Protein AF-A0A6B3HQE3-F1 (afdb_monomer)

Sequence (69 aa):
MNFLLLGPLSVRLNGREVHVSAPRQRVVMAALLLNANRVISVDRITEYVWDGAPPPSAAATVRTYVMRL

Secondary structure (DSSP, 8-state):
-EEE-SSS-EEEETTEEE----HHHHHHHHHHHHTTTS---HHHHHHHHHTT---TTHHHHHHHHHTT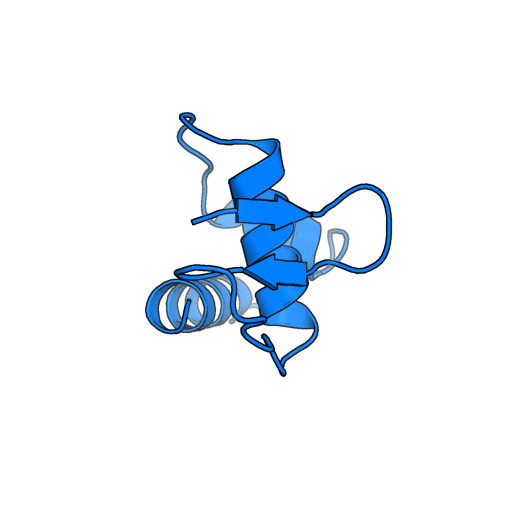-

Radius of gyration: 12.28 Å; Cα contacts (8 Å, |Δi|>4): 68; chains: 1; bounding box: 27×24×31 Å

Foldseek 3Di:
DDWDDPDPTWDDDPNDTDDPPDPLLSQLVVVCVVQDPDDDDLVNSQCRSPVNDHDPCSSVVSVVSVVVD

pLDDT: mean 89.7, std 3.57, range [75.0, 94.38]

Mean predicted aligned error: 3.8 Å

Solvent-accessible surface area (backbone atoms only — not comparable to full-atom values): 4314 Å² total; per-residue (Å²): 117,48,77,44,68,98,61,78,82,45,37,26,53,92,86,40,79,51,85,73,82,50,70,64,47,47,44,51,51,48,56,48,60,79,40,60,100,54,93,74,57,64,66,63,52,35,33,71,66,39,74,71,63,58,58,95,60,34,61,64,50,51,54,55,39,63,77,70,108

Structure (mmCIF, N/CA/C/O backbone):
data_AF-A0A6B3HQE3-F1
#
_entry.id   AF-A0A6B3HQE3-F1
#
loop_
_atom_site.group_PDB
_atom_site.id
_atom_site.type_symbol
_atom_site.label_atom_id
_atom_site.label_alt_id
_atom_site.label_comp_id
_atom_site.label_asym_id
_atom_site.label_entity_id
_atom_site.label_seq_id
_atom_site.pdbx_PDB_ins_code
_atom_site.Cartn_x
_atom_site.Cartn_y
_atom_site.Cartn_z
_atom_site.occupancy
_atom_site.B_iso_or_equiv
_atom_site.auth_seq_id
_atom_site.auth_comp_id
_atom_site.auth_asym_id
_atom_site.auth_atom_id
_atom_site.pdbx_PDB_model_num
ATOM 1 N N . MET A 1 1 ? -16.578 -1.616 9.401 1.00 84.06 1 MET A N 1
ATOM 2 C CA . MET A 1 1 ? -15.135 -1.416 9.153 1.00 84.06 1 MET A CA 1
ATOM 3 C C . MET A 1 1 ? -14.989 -0.047 8.527 1.00 84.06 1 MET A C 1
ATOM 5 O O . MET A 1 1 ? -15.707 0.220 7.574 1.00 84.06 1 MET A O 1
ATOM 9 N N . ASN A 1 2 ? -14.163 0.824 9.105 1.00 89.94 2 ASN A N 1
ATOM 10 C CA . ASN A 1 2 ? -14.069 2.231 8.709 1.00 89.94 2 ASN A CA 1
ATOM 11 C C . ASN A 1 2 ? -12.634 2.554 8.296 1.00 89.94 2 ASN A C 1
ATOM 13 O O . ASN A 1 2 ? -11.690 2.091 8.935 1.00 89.94 2 ASN A O 1
ATOM 17 N N . PHE A 1 3 ? -12.487 3.391 7.276 1.00 90.94 3 PHE A N 1
ATOM 18 C CA . PHE A 1 3 ? -11.197 3.847 6.776 1.00 90.94 3 PHE A CA 1
ATOM 19 C C . PHE A 1 3 ? -11.142 5.367 6.824 1.00 90.94 3 PHE A C 1
ATOM 21 O O . PHE A 1 3 ? -12.087 6.035 6.408 1.00 90.94 3 PHE A O 1
ATOM 28 N N . LEU A 1 4 ? -10.045 5.910 7.340 1.00 90.00 4 LEU A N 1
ATOM 29 C CA . LEU A 1 4 ? -9.811 7.344 7.427 1.00 90.00 4 LEU A CA 1
ATOM 30 C C . LEU A 1 4 ? -8.644 7.683 6.497 1.00 90.00 4 LEU A C 1
ATOM 32 O O . LEU A 1 4 ? -7.554 7.151 6.684 1.00 90.00 4 LEU A O 1
ATOM 36 N N . LEU A 1 5 ? -8.890 8.528 5.489 1.00 88.44 5 LEU A N 1
ATOM 37 C CA . LEU A 1 5 ? -7.887 8.933 4.487 1.00 88.44 5 LEU A CA 1
ATOM 38 C C . LEU A 1 5 ? -7.563 10.434 4.489 1.00 88.44 5 LEU A C 1
ATOM 40 O O . LEU A 1 5 ? -6.577 10.839 3.882 1.00 88.44 5 LEU A O 1
ATOM 44 N N . LEU A 1 6 ? -8.378 11.274 5.134 1.00 86.81 6 LEU A N 1
ATOM 45 C CA . LEU A 1 6 ? -8.178 12.731 5.183 1.00 86.81 6 LEU A CA 1
ATOM 46 C C . LEU A 1 6 ? -7.167 13.103 6.281 1.00 86.81 6 LEU A C 1
ATOM 48 O O . LEU A 1 6 ? -7.483 13.806 7.235 1.00 86.81 6 LEU A O 1
ATOM 52 N N . GLY A 1 7 ? -5.970 12.535 6.175 1.00 84.75 7 GLY A N 1
ATOM 53 C CA . GLY A 1 7 ? -4.935 12.506 7.202 1.00 84.75 7 GLY A CA 1
ATOM 54 C C . GLY A 1 7 ? -4.097 11.231 7.058 1.00 84.75 7 GLY A C 1
ATOM 55 O O . GLY A 1 7 ? -4.129 10.593 6.003 1.00 84.75 7 GLY A O 1
ATOM 56 N N . PRO A 1 8 ? -3.350 10.817 8.093 1.00 83.69 8 PRO A N 1
ATOM 57 C CA . PRO A 1 8 ? -2.700 9.512 8.095 1.00 83.69 8 PRO A CA 1
ATOM 58 C C . PRO A 1 8 ? -3.722 8.394 7.850 1.00 83.69 8 PRO A C 1
ATOM 60 O O . PRO A 1 8 ? -4.807 8.408 8.431 1.00 83.69 8 PRO A O 1
ATOM 63 N N . LEU A 1 9 ? -3.379 7.427 6.993 1.00 86.75 9 LEU A N 1
ATOM 64 C CA . LEU A 1 9 ? -4.258 6.290 6.722 1.00 86.75 9 LEU A CA 1
ATOM 65 C C . LEU A 1 9 ? -4.452 5.464 8.001 1.00 86.75 9 LEU A C 1
ATOM 67 O O . LEU A 1 9 ? -3.514 4.799 8.447 1.00 86.75 9 LEU A O 1
ATOM 71 N N . SER A 1 10 ? -5.683 5.442 8.513 1.00 88.00 10 SER A N 1
ATOM 72 C CA . SER A 1 10 ? -6.082 4.622 9.662 1.00 88.00 10 SER A CA 1
ATOM 73 C C . SER A 1 10 ? -7.231 3.689 9.296 1.00 88.00 10 SER A C 1
ATOM 75 O O . SER A 1 10 ? -8.194 4.075 8.626 1.00 88.00 10 SER A O 1
ATOM 77 N N . VAL A 1 11 ? -7.150 2.451 9.783 1.00 90.56 11 VAL A N 1
ATOM 78 C CA . VAL A 1 11 ? -8.186 1.425 9.625 1.00 90.56 11 VAL A CA 1
ATOM 79 C C . VAL A 1 11 ? -8.812 1.169 10.987 1.00 90.56 11 VAL A C 1
ATOM 81 O O . VAL A 1 11 ? -8.101 1.003 11.974 1.00 90.56 11 VAL A O 1
ATOM 84 N N . ARG A 1 12 ? -10.143 1.124 11.060 1.00 92.12 12 ARG A N 1
ATOM 85 C CA . ARG A 1 12 ? -10.871 0.759 12.279 1.00 92.12 12 ARG A CA 1
ATOM 86 C C . ARG A 1 12 ? -11.774 -0.443 12.039 1.00 92.12 12 ARG A C 1
ATOM 88 O O . ARG A 1 12 ? -12.699 -0.389 11.223 1.00 92.12 12 ARG A O 1
ATOM 95 N N . LEU A 1 13 ? -11.556 -1.505 12.806 1.00 90.81 13 LEU A N 1
ATOM 96 C CA . LEU A 1 13 ? -12.393 -2.701 12.824 1.00 90.81 13 LEU A CA 1
ATOM 97 C C . LEU A 1 13 ? -13.086 -2.794 14.183 1.00 90.81 13 LEU A C 1
ATOM 99 O O . LEU A 1 13 ? -12.430 -2.791 15.220 1.00 90.81 13 LEU A O 1
ATOM 103 N N . ASN A 1 14 ? -14.421 -2.832 14.186 1.00 91.62 14 ASN A N 1
ATOM 104 C CA . ASN A 1 14 ? -15.236 -2.868 15.409 1.00 91.62 14 ASN A CA 1
ATOM 105 C C . ASN A 1 14 ? -14.851 -1.775 16.429 1.00 91.62 14 ASN A C 1
ATOM 107 O O . ASN A 1 14 ? -14.762 -2.021 17.627 1.00 91.62 14 ASN A O 1
ATOM 111 N N . GLY A 1 15 ? -14.557 -0.567 15.933 1.00 88.31 15 GLY A N 1
ATOM 112 C CA . GLY A 1 15 ? -14.158 0.580 16.755 1.00 88.31 15 GLY A CA 1
ATOM 113 C C . GLY A 1 15 ? -12.695 0.588 17.217 1.00 88.31 15 GLY A C 1
ATOM 114 O O . GLY A 1 15 ? -12.252 1.605 17.741 1.00 88.31 15 GLY A O 1
ATOM 115 N N . ARG A 1 16 ? -11.922 -0.482 16.987 1.00 89.69 16 ARG A N 1
ATOM 116 C CA . ARG A 1 16 ? -10.491 -0.560 17.326 1.00 89.69 16 ARG A CA 1
ATOM 117 C C . ARG A 1 16 ? -9.617 -0.229 16.128 1.00 89.69 16 ARG A C 1
ATOM 119 O O . ARG A 1 16 ? -9.920 -0.645 15.012 1.00 89.69 16 ARG A O 1
ATOM 126 N N . GLU A 1 17 ? -8.534 0.503 16.362 1.00 88.06 17 GLU A N 1
ATOM 127 C CA . GLU A 1 17 ? -7.555 0.809 15.322 1.00 88.06 17 GLU A CA 1
ATOM 128 C C . GLU A 1 17 ? -6.739 -0.437 14.957 1.00 88.06 17 GLU A C 1
ATOM 130 O O . GLU A 1 17 ? -6.264 -1.167 15.826 1.00 88.06 17 GLU A O 1
ATOM 135 N N . VAL A 1 18 ? -6.604 -0.681 13.656 1.00 89.00 18 VAL A N 1
ATOM 136 C CA . VAL A 1 18 ? -5.800 -1.755 13.078 1.00 89.00 18 VAL A CA 1
ATOM 137 C C . VAL A 1 18 ? -4.634 -1.110 12.346 1.00 89.00 18 VAL A C 1
ATOM 139 O O . VAL A 1 18 ? -4.824 -0.310 11.427 1.00 89.00 18 VAL A O 1
ATOM 142 N N . HIS A 1 19 ? -3.418 -1.447 12.767 1.00 81.62 19 HIS A N 1
ATOM 143 C CA . HIS A 1 19 ? -2.218 -0.833 12.222 1.00 81.62 19 HIS A CA 1
ATOM 144 C C . HIS A 1 19 ? -1.717 -1.601 10.996 1.00 81.62 19 HIS A C 1
ATOM 146 O O . HIS A 1 19 ? -1.339 -2.767 11.088 1.00 81.62 19 HIS A O 1
ATOM 152 N N . VAL A 1 20 ? -1.667 -0.930 9.845 1.00 80.62 20 VAL A N 1
ATOM 153 C CA . VAL A 1 20 ? -1.044 -1.467 8.628 1.00 80.62 20 VAL A CA 1
ATOM 154 C C . VAL A 1 20 ? 0.415 -1.025 8.629 1.00 80.62 20 VAL A C 1
ATOM 156 O O . VAL A 1 20 ? 0.732 0.110 8.269 1.00 80.62 20 VAL A O 1
ATOM 159 N N . SER A 1 21 ? 1.306 -1.901 9.093 1.00 75.00 21 SER A N 1
ATOM 160 C CA . SER A 1 21 ? 2.703 -1.562 9.397 1.00 75.00 21 SER A CA 1
ATOM 161 C C . SER A 1 21 ? 3.537 -1.230 8.156 1.00 75.00 21 SER A C 1
ATOM 163 O O . SER A 1 21 ? 4.344 -0.298 8.195 1.00 75.00 21 SER A O 1
ATOM 165 N N . ALA A 1 22 ? 3.322 -1.914 7.028 1.00 83.38 22 ALA A N 1
ATOM 166 C CA . ALA A 1 22 ? 4.140 -1.704 5.838 1.00 83.38 22 ALA A CA 1
ATOM 167 C C . ALA A 1 22 ? 3.699 -0.452 5.043 1.00 83.38 22 ALA A C 1
ATOM 169 O O . ALA A 1 22 ? 2.558 -0.396 4.573 1.00 83.38 22 ALA A O 1
ATOM 170 N N . PRO A 1 23 ? 4.600 0.522 4.787 1.00 84.56 23 PRO A N 1
ATOM 171 C CA . PRO A 1 23 ? 4.273 1.740 4.040 1.00 84.56 23 PRO A CA 1
ATOM 172 C C . PRO A 1 23 ? 3.652 1.473 2.668 1.00 84.56 23 PRO A C 1
ATOM 174 O O . PRO A 1 23 ? 2.682 2.119 2.291 1.00 84.56 23 PRO A O 1
ATOM 177 N N . ARG A 1 24 ? 4.152 0.468 1.941 1.00 86.44 24 ARG A N 1
ATOM 178 C CA . ARG A 1 24 ? 3.625 0.125 0.613 1.00 86.44 24 ARG A CA 1
ATOM 179 C C . ARG A 1 24 ? 2.268 -0.574 0.655 1.00 86.44 24 ARG A C 1
ATOM 181 O O . ARG A 1 24 ? 1.459 -0.348 -0.235 1.00 86.44 24 ARG A O 1
ATOM 188 N N . GLN A 1 25 ? 1.977 -1.354 1.700 1.00 89.50 25 GLN A N 1
ATOM 189 C CA . GLN A 1 25 ? 0.632 -1.909 1.899 1.00 89.50 25 GLN A CA 1
ATOM 190 C C . GLN A 1 25 ? -0.387 -0.794 2.142 1.00 89.50 25 GLN A C 1
ATOM 192 O O . GLN A 1 25 ? -1.490 -0.861 1.608 1.00 89.50 25 GLN A O 1
ATOM 197 N N . ARG A 1 26 ? -0.004 0.265 2.873 1.00 89.88 26 ARG A N 1
ATOM 198 C CA . ARG A 1 26 ? -0.854 1.452 3.044 1.00 89.88 26 ARG A CA 1
ATOM 199 C C . ARG A 1 26 ? -1.160 2.136 1.715 1.00 89.88 26 ARG A C 1
ATOM 201 O O . ARG A 1 26 ? -2.306 2.502 1.490 1.00 89.88 26 ARG A O 1
ATOM 208 N N . VAL A 1 27 ? -0.178 2.259 0.821 1.00 90.75 27 VAL A N 1
ATOM 209 C CA . VAL A 1 27 ? -0.406 2.839 -0.515 1.00 90.75 27 VAL A CA 1
ATOM 210 C C . VAL A 1 27 ? -1.348 1.969 -1.351 1.00 90.75 27 VAL A C 1
ATOM 212 O O . VAL A 1 27 ? -2.280 2.499 -1.947 1.00 90.75 27 VAL A O 1
ATOM 215 N N . VAL A 1 28 ? -1.177 0.640 -1.342 1.00 92.19 28 VAL A N 1
ATOM 216 C CA . VAL A 1 28 ? -2.110 -0.280 -2.024 1.00 92.19 28 VAL A CA 1
ATOM 217 C C . VAL A 1 28 ? -3.524 -0.142 -1.460 1.00 92.19 28 VAL A C 1
ATOM 219 O O . VAL A 1 28 ? -4.471 0.025 -2.224 1.00 92.19 28 VAL A O 1
ATOM 222 N N . MET A 1 29 ? -3.672 -0.156 -0.134 1.00 91.56 29 MET A N 1
ATOM 223 C C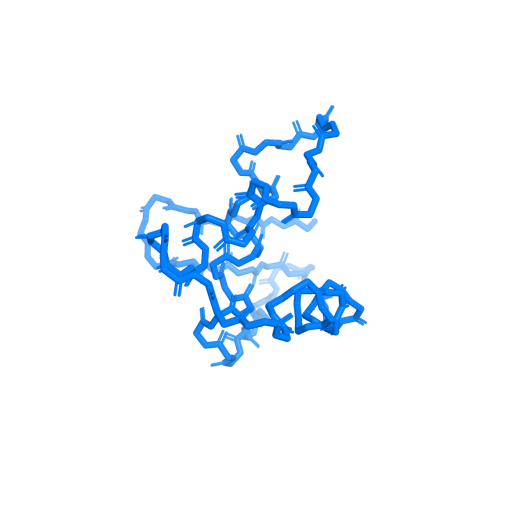A . MET A 1 29 ? -4.962 0.036 0.530 1.00 91.56 29 MET A CA 1
ATOM 224 C C . MET A 1 29 ? -5.590 1.380 0.133 1.00 91.56 29 MET A C 1
ATOM 226 O O . MET A 1 29 ? -6.756 1.422 -0.245 1.00 91.56 29 MET A O 1
ATOM 230 N N . ALA A 1 30 ? -4.824 2.473 0.160 1.00 91.69 30 ALA A N 1
ATOM 231 C CA . ALA A 1 30 ? -5.307 3.790 -0.245 1.00 91.69 30 ALA A CA 1
ATOM 232 C C . ALA A 1 30 ? -5.749 3.810 -1.718 1.00 91.69 30 ALA A C 1
ATOM 234 O O . ALA A 1 30 ? -6.821 4.325 -2.016 1.00 91.69 30 ALA A O 1
ATOM 235 N N . ALA A 1 31 ? -4.987 3.194 -2.628 1.00 92.31 31 ALA A N 1
ATOM 236 C CA . ALA A 1 31 ? -5.352 3.094 -4.041 1.00 92.31 31 ALA A CA 1
ATOM 237 C C . ALA A 1 31 ? -6.674 2.333 -4.252 1.00 92.31 31 ALA A C 1
ATOM 239 O O . ALA A 1 31 ? -7.501 2.753 -5.069 1.00 92.31 31 ALA A O 1
ATOM 240 N N . LEU A 1 32 ? -6.896 1.252 -3.494 1.00 92.12 32 LEU A N 1
ATOM 241 C CA . LEU A 1 32 ? -8.152 0.497 -3.502 1.00 92.12 32 LEU A CA 1
ATOM 242 C C . LEU A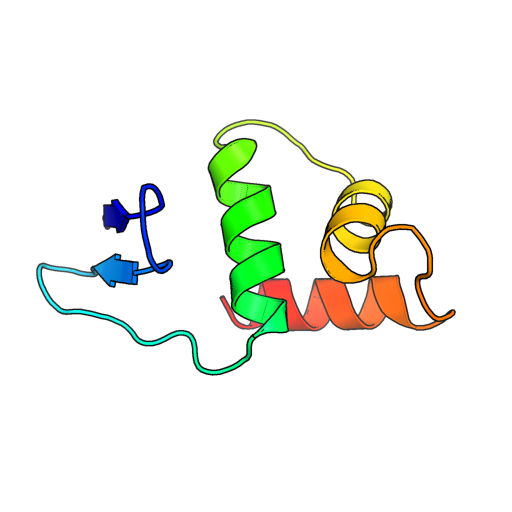 1 32 ? -9.314 1.315 -2.924 1.00 92.12 32 LEU A C 1
ATOM 244 O O . LEU A 1 32 ? -10.395 1.326 -3.502 1.00 92.12 32 LEU A O 1
ATOM 248 N N . LEU A 1 33 ? -9.093 2.039 -1.824 1.00 92.38 33 LEU A N 1
ATOM 249 C CA . LEU A 1 33 ? -10.119 2.861 -1.172 1.00 92.38 33 LEU A CA 1
ATOM 250 C C . LEU A 1 33 ? -10.519 4.081 -2.013 1.00 92.38 33 LEU A C 1
ATOM 252 O O . LEU A 1 33 ? -11.699 4.411 -2.081 1.00 92.38 33 LEU A O 1
ATOM 256 N N . LEU A 1 34 ? -9.567 4.711 -2.705 1.00 91.25 34 LEU A N 1
ATOM 257 C CA . LEU A 1 34 ? -9.838 5.793 -3.661 1.00 91.25 34 LEU A CA 1
ATOM 258 C C . LEU A 1 34 ? -10.653 5.318 -4.871 1.00 91.25 34 LEU A C 1
ATOM 260 O O . LEU A 1 34 ? -11.355 6.109 -5.495 1.00 91.25 34 LEU A O 1
ATOM 264 N N . ASN A 1 35 ? -10.573 4.028 -5.195 1.00 92.44 35 ASN A N 1
ATOM 265 C CA . ASN A 1 35 ? -11.332 3.386 -6.264 1.00 92.44 35 ASN A CA 1
ATOM 266 C C . ASN A 1 35 ? -12.361 2.394 -5.702 1.00 92.44 35 ASN A C 1
ATOM 268 O O . ASN A 1 35 ? -12.656 1.385 -6.343 1.00 92.44 35 ASN A O 1
ATOM 272 N N . ALA A 1 36 ? -12.898 2.660 -4.506 1.00 91.56 36 ALA A N 1
ATOM 273 C CA . ALA A 1 36 ? -13.831 1.754 -3.851 1.00 91.56 36 ALA A CA 1
ATOM 274 C C . ALA A 1 36 ? -15.013 1.412 -4.771 1.00 91.56 36 ALA A C 1
ATOM 276 O O . ALA A 1 36 ? -15.562 2.273 -5.461 1.00 91.56 36 ALA A O 1
ATOM 277 N N . ASN A 1 37 ? -15.404 0.135 -4.766 1.00 92.19 37 ASN A N 1
ATOM 278 C CA . ASN A 1 37 ? -16.463 -0.423 -5.615 1.00 92.19 37 ASN A CA 1
ATOM 279 C C . ASN A 1 37 ? -16.178 -0.370 -7.128 1.00 92.19 37 ASN A C 1
ATOM 281 O O . ASN A 1 37 ? -17.095 -0.537 -7.932 1.00 92.19 37 ASN A O 1
ATOM 285 N N . ARG A 1 38 ? -14.921 -0.166 -7.540 1.00 94.38 38 ARG A N 1
ATOM 286 C CA . ARG A 1 38 ? -14.492 -0.238 -8.943 1.00 94.38 38 ARG A CA 1
ATOM 287 C C . ARG A 1 38 ? -13.352 -1.234 -9.113 1.00 94.38 38 ARG A C 1
ATOM 289 O O . ARG A 1 38 ? -12.515 -1.407 -8.231 1.00 94.38 38 ARG A O 1
ATOM 296 N N . VAL A 1 39 ? -13.302 -1.869 -10.282 1.00 93.06 39 VAL A N 1
ATOM 297 C CA . VAL A 1 39 ? -12.161 -2.705 -10.672 1.00 93.06 39 VAL A CA 1
ATOM 298 C C . VAL A 1 39 ? -10.986 -1.799 -11.029 1.00 93.06 39 VAL A C 1
ATOM 300 O O . VAL A 1 39 ? -11.126 -0.866 -11.820 1.00 93.06 39 VAL A O 1
ATOM 303 N N . ILE A 1 40 ? -9.822 -2.097 -10.461 1.00 93.81 40 ILE A N 1
ATOM 304 C CA . ILE A 1 40 ? -8.552 -1.451 -10.783 1.00 93.81 40 ILE A CA 1
ATOM 305 C C . ILE A 1 40 ? -7.534 -2.527 -11.174 1.00 93.81 40 ILE A C 1
ATOM 307 O O . ILE A 1 40 ? -7.390 -3.544 -10.498 1.00 93.81 40 ILE A O 1
ATOM 311 N N . SER A 1 41 ? -6.848 -2.323 -12.299 1.00 93.56 41 SER A N 1
ATOM 312 C CA . SER A 1 41 ? -5.813 -3.240 -12.785 1.00 93.56 41 SER A CA 1
ATOM 313 C C . SER A 1 41 ? -4.589 -3.233 -11.872 1.00 93.56 41 SER A C 1
ATOM 315 O O . SER A 1 41 ? -4.233 -2.184 -11.33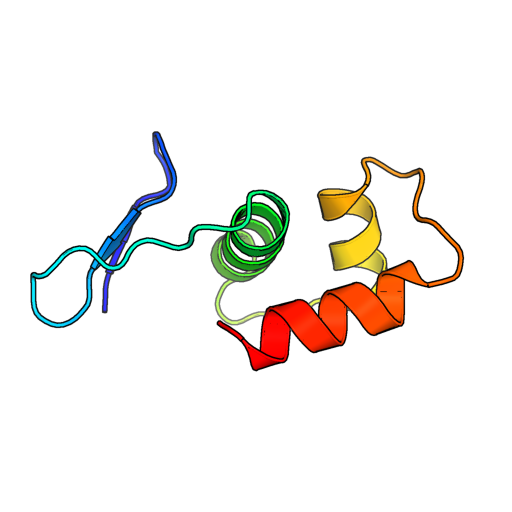3 1.00 93.56 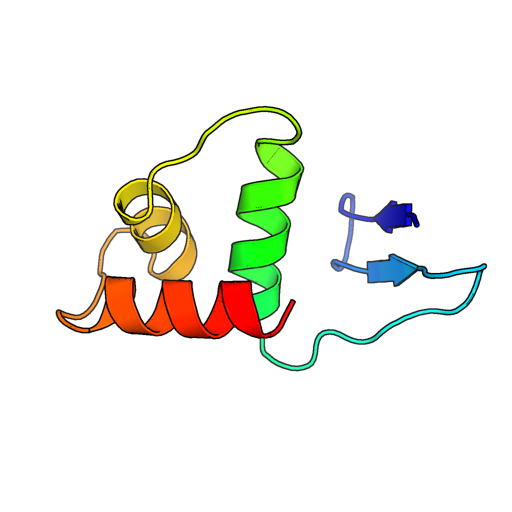41 SER A O 1
ATOM 317 N N . VAL A 1 42 ? -3.878 -4.360 -11.800 1.00 92.44 42 VAL A N 1
ATOM 318 C CA . VAL A 1 42 ? -2.605 -4.459 -11.068 1.00 92.44 42 VAL A CA 1
ATOM 319 C C . VAL A 1 42 ? -1.600 -3.411 -11.549 1.00 92.44 42 VAL A C 1
ATOM 321 O O . VAL A 1 42 ? -0.986 -2.761 -10.710 1.00 92.44 42 VAL A O 1
ATOM 324 N N . ASP A 1 43 ? -1.496 -3.177 -12.858 1.00 90.88 43 ASP A N 1
ATOM 325 C CA . ASP A 1 43 ? -0.548 -2.213 -13.435 1.00 90.88 43 ASP A CA 1
ATOM 326 C C . ASP A 1 43 ? -0.791 -0.797 -12.899 1.00 90.88 43 ASP A C 1
ATOM 328 O O . ASP A 1 43 ? 0.115 -0.155 -12.369 1.00 90.88 43 ASP A O 1
ATOM 332 N N . ARG A 1 44 ? -2.053 -0.360 -12.873 1.00 91.56 44 ARG A N 1
ATOM 333 C CA . ARG A 1 44 ? -2.443 0.920 -12.266 1.00 91.56 44 ARG A CA 1
ATOM 334 C C . ARG A 1 44 ? -2.080 1.019 -10.779 1.00 91.56 44 ARG A C 1
ATOM 336 O O . ARG A 1 44 ? -1.659 2.074 -10.319 1.00 91.56 44 ARG A O 1
ATOM 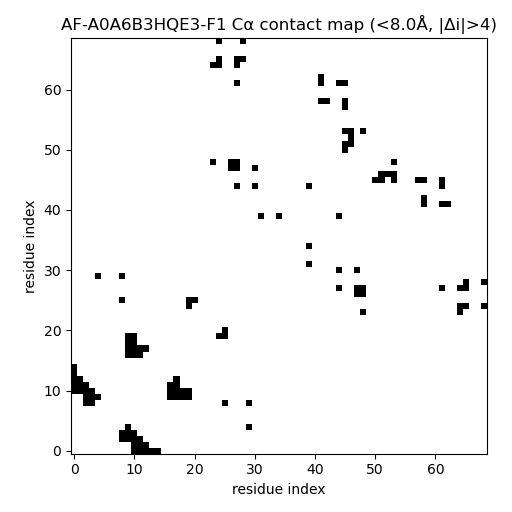3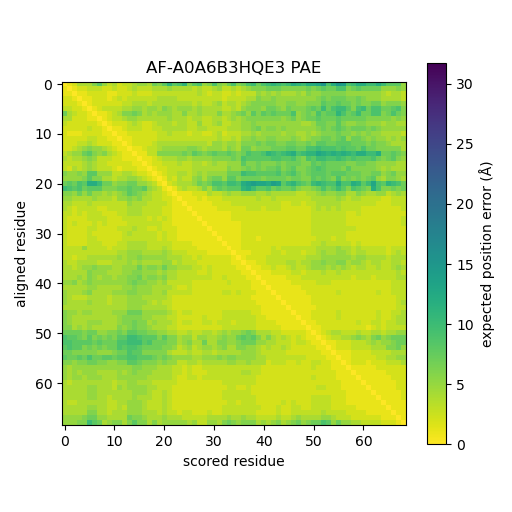43 N N . ILE A 1 45 ? -2.212 -0.068 -10.016 1.00 92.56 45 ILE A N 1
ATOM 344 C CA . ILE A 1 45 ? -1.768 -0.089 -8.612 1.00 92.56 45 ILE A CA 1
ATOM 345 C C . ILE A 1 45 ? -0.240 0.030 -8.536 1.00 92.56 45 ILE A C 1
ATOM 347 O O . ILE A 1 45 ? 0.273 0.737 -7.669 1.00 92.56 45 ILE A O 1
ATOM 351 N N . THR A 1 46 ? 0.499 -0.633 -9.433 1.00 92.94 46 THR A N 1
ATOM 352 C CA . THR A 1 46 ? 1.964 -0.525 -9.462 1.00 92.94 46 THR A CA 1
ATOM 353 C C . THR A 1 46 ? 2.433 0.894 -9.778 1.00 92.94 46 THR A C 1
ATOM 355 O O . THR A 1 46 ? 3.379 1.359 -9.148 1.00 92.94 46 THR A O 1
ATOM 358 N N . GLU A 1 47 ? 1.734 1.622 -10.651 1.00 90.88 47 GLU A N 1
ATOM 359 C CA . GLU A 1 47 ? 2.018 3.039 -10.906 1.00 90.88 47 GLU A CA 1
ATOM 360 C C . GLU A 1 47 ? 1.888 3.877 -9.630 1.00 90.88 47 GLU A C 1
ATOM 362 O O . GLU A 1 47 ? 2.782 4.661 -9.336 1.00 90.88 47 GLU A O 1
ATOM 367 N N . TYR A 1 48 ? 0.839 3.669 -8.825 1.00 90.19 48 TYR A N 1
ATOM 368 C CA . TYR A 1 48 ? 0.656 4.412 -7.572 1.00 90.19 48 TYR A CA 1
ATOM 369 C C . TYR A 1 48 ? 1.685 4.064 -6.492 1.00 90.19 48 TYR A C 1
ATOM 371 O O . TYR A 1 48 ? 2.091 4.929 -5.722 1.00 90.19 48 TYR A O 1
ATOM 379 N N . VAL A 1 49 ? 2.095 2.797 -6.396 1.00 89.69 49 VAL A N 1
ATOM 380 C CA . VAL A 1 49 ? 3.012 2.340 -5.336 1.00 89.69 49 VAL A CA 1
ATOM 381 C C . VAL A 1 49 ? 4.465 2.737 -5.612 1.00 89.69 49 VAL A C 1
ATOM 383 O O . VAL A 1 49 ? 5.235 2.909 -4.665 1.00 89.69 49 VAL A O 1
ATOM 386 N N . TRP A 1 50 ? 4.841 2.871 -6.885 1.00 91.38 50 TRP A N 1
ATOM 387 C CA . TRP A 1 50 ? 6.209 3.177 -7.317 1.00 91.38 50 TRP A CA 1
ATOM 388 C C . TRP A 1 50 ? 6.349 4.485 -8.103 1.00 91.38 50 TRP A C 1
ATOM 390 O O . TRP A 1 50 ? 7.412 4.723 -8.668 1.00 91.38 50 TRP A O 1
ATOM 400 N N . ASP A 1 51 ? 5.307 5.314 -8.146 1.00 87.38 51 ASP A N 1
ATOM 401 C CA . ASP A 1 51 ? 5.297 6.614 -8.831 1.00 87.38 51 ASP A CA 1
ATOM 402 C C . ASP A 1 51 ? 5.780 6.531 -10.294 1.00 87.38 51 ASP A C 1
ATOM 404 O O . ASP A 1 51 ? 6.647 7.268 -10.754 1.00 87.38 51 ASP A O 1
ATOM 408 N N . GLY A 1 52 ? 5.274 5.531 -11.022 1.00 88.38 52 GLY A N 1
ATOM 409 C CA . GLY A 1 52 ? 5.628 5.297 -12.428 1.00 88.38 52 GLY A CA 1
ATOM 410 C C . GLY A 1 52 ? 6.974 4.601 -12.679 1.00 88.38 52 GLY A C 1
ATOM 411 O O . GLY A 1 52 ? 7.269 4.287 -13.830 1.00 88.38 52 GLY A O 1
ATOM 412 N N . ALA A 1 53 ? 7.755 4.272 -11.642 1.00 90.25 53 ALA A N 1
ATOM 413 C CA . ALA A 1 53 ? 9.015 3.524 -11.763 1.00 90.25 53 ALA A CA 1
ATOM 414 C C . ALA A 1 53 ? 8.967 2.125 -11.095 1.00 90.25 53 ALA A C 1
ATOM 416 O O . ALA A 1 53 ? 9.738 1.843 -10.167 1.00 90.25 53 ALA A O 1
ATOM 417 N N . PRO A 1 54 ? 8.053 1.222 -11.509 1.00 90.62 54 PRO A N 1
ATOM 418 C CA . PRO A 1 54 ? 7.930 -0.093 -10.894 1.00 90.62 54 PRO A CA 1
ATOM 419 C C . PRO A 1 54 ? 9.105 -1.022 -11.262 1.00 90.62 54 PRO A C 1
ATOM 421 O O . PRO A 1 54 ? 9.515 -1.079 -12.421 1.00 90.62 54 PRO A O 1
ATOM 424 N N . PRO A 1 55 ? 9.632 -1.820 -10.313 1.00 91.62 55 PRO A N 1
ATOM 425 C CA . PRO A 1 55 ? 10.557 -2.900 -10.627 1.00 91.62 55 PRO A CA 1
ATOM 426 C C . PRO A 1 55 ? 9.843 -4.024 -11.399 1.00 91.62 55 PRO A C 1
ATOM 428 O O . PRO A 1 55 ? 8.624 -4.171 -11.281 1.00 91.62 55 PRO A O 1
ATOM 431 N N . PRO A 1 56 ? 10.581 -4.919 -12.079 1.00 91.31 56 PRO A N 1
ATOM 432 C CA . PRO A 1 56 ? 9.988 -6.053 -12.799 1.00 91.31 56 PRO A CA 1
ATOM 433 C C . PRO A 1 56 ? 9.098 -6.958 -11.926 1.00 91.31 56 PRO A C 1
ATOM 435 O O . PRO A 1 56 ? 8.145 -7.567 -12.404 1.00 91.31 56 PRO A O 1
ATOM 438 N N . SER A 1 57 ? 9.375 -7.029 -10.620 1.00 92.88 57 SER A N 1
ATOM 439 C CA . SER A 1 57 ? 8.622 -7.822 -9.640 1.00 92.88 57 SER A CA 1
ATOM 440 C C . SER A 1 57 ? 7.447 -7.077 -8.984 1.00 92.88 57 SER A C 1
ATOM 442 O O . SER A 1 57 ? 6.823 -7.605 -8.054 1.00 92.88 57 SER A O 1
ATOM 444 N N . ALA A 1 58 ? 7.117 -5.860 -9.435 1.00 92.75 58 ALA A N 1
ATOM 445 C CA . ALA A 1 58 ? 6.091 -5.015 -8.821 1.00 92.75 58 ALA A CA 1
ATOM 446 C C . ALA A 1 58 ? 4.721 -5.699 -8.775 1.00 92.75 58 ALA A C 1
ATOM 448 O O . ALA A 1 58 ? 4.098 -5.744 -7.717 1.00 92.75 58 ALA A O 1
ATOM 449 N N . ALA A 1 59 ? 4.287 -6.317 -9.876 1.00 91.69 59 ALA A N 1
ATOM 450 C CA . ALA A 1 59 ? 2.996 -7.001 -9.943 1.00 91.69 59 ALA A CA 1
ATOM 451 C C . ALA A 1 59 ? 2.884 -8.155 -8.925 1.00 91.69 59 ALA A C 1
ATOM 453 O O . ALA A 1 59 ? 1.870 -8.294 -8.240 1.00 91.69 59 ALA A O 1
ATOM 454 N N . ALA A 1 60 ? 3.940 -8.964 -8.770 1.00 93.56 60 ALA A N 1
ATOM 455 C CA . ALA A 1 60 ? 3.981 -10.038 -7.772 1.00 93.56 60 ALA A CA 1
ATOM 45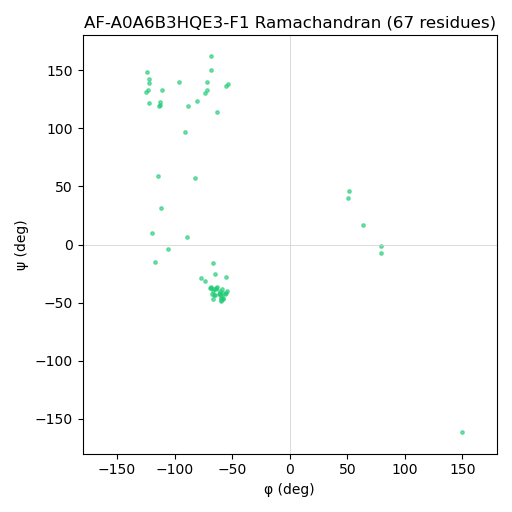6 C C . ALA A 1 60 ? 3.957 -9.486 -6.336 1.00 93.56 60 ALA A C 1
ATOM 458 O O . ALA A 1 60 ? 3.276 -10.019 -5.454 1.00 93.56 60 ALA A O 1
ATOM 459 N N . THR A 1 61 ? 4.651 -8.370 -6.119 1.00 92.38 61 THR A N 1
ATOM 460 C CA . THR A 1 61 ? 4.677 -7.672 -4.832 1.00 92.38 61 THR A CA 1
ATOM 461 C C . THR A 1 61 ? 3.300 -7.097 -4.482 1.00 92.38 61 THR A C 1
ATOM 463 O O . THR A 1 61 ? 2.834 -7.285 -3.36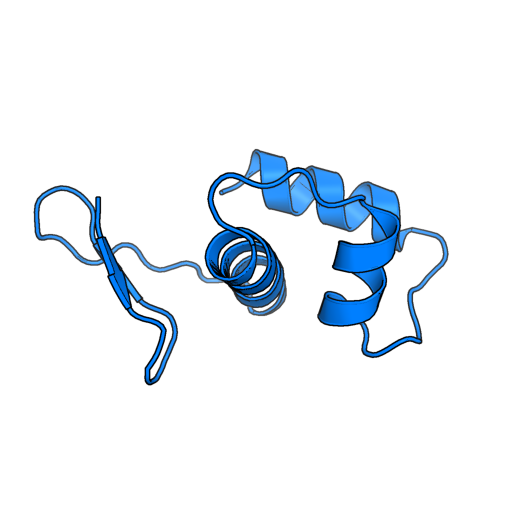0 1.00 92.38 61 THR A O 1
ATOM 466 N N . VAL A 1 62 ? 2.598 -6.479 -5.441 1.00 92.12 62 VAL A N 1
ATOM 467 C CA . VAL A 1 62 ? 1.225 -5.974 -5.253 1.00 92.12 62 VAL A CA 1
ATOM 468 C C . VAL A 1 62 ? 0.277 -7.101 -4.870 1.00 92.12 62 VAL A C 1
ATOM 470 O O . VAL A 1 62 ? -0.441 -6.963 -3.885 1.00 92.12 62 VAL A O 1
ATOM 473 N N . ARG A 1 63 ? 0.309 -8.240 -5.574 1.00 91.81 63 ARG A N 1
ATOM 474 C CA . ARG A 1 63 ? -0.508 -9.416 -5.217 1.00 91.81 63 ARG A CA 1
ATOM 475 C C . ARG A 1 63 ? -0.247 -9.869 -3.779 1.00 91.81 63 ARG A C 1
ATOM 477 O O . ARG A 1 63 ? -1.188 -10.132 -3.040 1.00 91.81 63 ARG A O 1
ATOM 484 N N . THR A 1 64 ? 1.018 -9.891 -3.362 1.00 92.12 64 THR A N 1
ATOM 485 C CA . THR A 1 64 ? 1.401 -10.237 -1.983 1.00 92.12 64 THR A CA 1
ATOM 486 C C . THR A 1 64 ? 0.858 -9.232 -0.969 1.00 92.12 64 THR A C 1
ATOM 488 O O . THR A 1 64 ? 0.445 -9.622 0.119 1.00 92.12 64 THR A O 1
ATOM 491 N N . TYR A 1 65 ? 0.853 -7.939 -1.300 1.00 90.88 65 TYR A N 1
ATOM 492 C CA . TYR A 1 65 ? 0.264 -6.921 -0.436 1.00 90.88 65 TYR A CA 1
ATOM 493 C C . TYR A 1 65 ? -1.246 -7.077 -0.335 1.00 90.88 65 TYR A C 1
ATOM 495 O O . TYR A 1 65 ? -1.730 -7.113 0.787 1.00 90.88 65 TYR A O 1
ATOM 503 N N . VAL A 1 66 ? -1.955 -7.265 -1.452 1.00 89.44 66 VAL A N 1
ATOM 504 C CA . VAL A 1 66 ? -3.410 -7.494 -1.469 1.00 89.44 66 VAL A CA 1
ATOM 505 C C . VAL A 1 66 ? -3.799 -8.717 -0.637 1.00 89.44 66 VAL A C 1
ATOM 507 O O . VAL A 1 66 ? -4.742 -8.638 0.134 1.00 89.44 66 VAL A O 1
ATOM 510 N N . MET A 1 67 ? -3.042 -9.816 -0.719 1.00 89.75 67 MET A N 1
ATOM 511 C CA . MET A 1 67 ? -3.294 -11.028 0.079 1.00 89.75 67 MET A CA 1
ATOM 512 C C . MET A 1 67 ? -3.073 -10.843 1.590 1.00 89.75 67 MET A C 1
ATOM 514 O O . MET A 1 67 ? -3.463 -11.704 2.371 1.00 89.75 67 MET A O 1
ATOM 518 N N . ARG A 1 68 ? -2.386 -9.773 2.006 1.00 85.62 68 ARG A N 1
ATOM 519 C CA . ARG A 1 68 ? -2.056 -9.474 3.410 1.00 85.62 68 ARG A CA 1
ATOM 520 C C . ARG A 1 68 ? -2.903 -8.341 4.007 1.00 85.62 68 ARG A C 1
ATOM 522 O O . ARG A 1 68 ? -2.678 -8.018 5.173 1.00 85.62 68 ARG A O 1
ATOM 529 N N . LEU A 1 69 ? -3.764 -7.700 3.211 1.00 82.25 69 LEU A N 1
ATOM 530 C CA . LEU A 1 69 ? -4.733 -6.698 3.676 1.00 82.25 69 LEU A CA 1
ATOM 531 C C . LEU A 1 69 ? -5.957 -7.388 4.283 1.00 82.25 69 LEU A C 1
ATOM 533 O O . LEU A 1 69 ? -6.493 -6.816 5.257 1.00 82.25 69 LEU A O 1
#

Nearest PDB structures (foldseek):
  2ff4-assembly1_A  TM=9.429E-01  e=1.225E-03  Mycobacterium tuberculosis H37Rv
  8hvr-assembly1_J  TM=9.231E-01  e=5.166E-03  Streptomyces coelicolor A3(2)
  3r0j-assembly1_B  TM=8.749E-01  e=4.775E-02  Mycobacterium tuberculosis
  3r0j-assembly1_A  TM=8.774E-01  e=5.810E-02  Mycobacterium tuberculosis
  2oqr-assembly1_A-2  TM=8.772E-01  e=1.193E-01  Mycobacterium tuberculosis H37Rv